Protein AF-A0A432PUE0-F1 (afdb_monomer_lite)

Radius of gyration: 46.9 Å; chains: 1; bounding box: 84×24×128 Å

pLDDT: mean 91.2, std 6.8, range [48.31, 98.06]

Structure (mmCIF, N/CA/C/O backbone):
data_AF-A0A432PUE0-F1
#
_entry.id   AF-A0A432PUE0-F1
#
loop_
_atom_site.group_PDB
_atom_site.id
_atom_site.type_symbol
_atom_site.label_atom_id
_atom_site.label_alt_id
_atom_site.label_comp_id
_atom_site.label_asym_id
_atom_site.label_entity_id
_atom_site.label_seq_id
_atom_site.pdbx_PDB_ins_code
_atom_site.Cartn_x
_atom_site.Cartn_y
_atom_site.Cartn_z
_atom_site.occupancy
_atom_site.B_iso_or_equiv
_atom_site.auth_seq_id
_atom_site.auth_comp_id
_atom_site.auth_asym_id
_atom_site.auth_atom_id
_atom_site.pdbx_PDB_model_num
ATOM 1 N N . MET A 1 1 ? -22.935 -7.302 54.665 1.00 48.31 1 MET A N 1
ATOM 2 C CA . MET A 1 1 ? -24.273 -6.669 54.680 1.00 48.31 1 MET A CA 1
ATOM 3 C C . MET A 1 1 ? -24.366 -5.793 53.437 1.00 48.31 1 MET A C 1
ATOM 5 O O . MET A 1 1 ? -23.530 -4.903 53.310 1.00 48.31 1 MET A O 1
ATOM 9 N N . SER A 1 2 ? -25.236 -6.124 52.473 1.00 74.94 2 SER A N 1
ATOM 10 C CA . SER A 1 2 ? -25.309 -5.400 51.191 1.00 74.94 2 SER A CA 1
ATOM 11 C C . SER A 1 2 ? -25.732 -3.943 51.415 1.00 74.94 2 SER A C 1
ATOM 13 O O . SER A 1 2 ? -26.428 -3.637 52.384 1.00 74.94 2 SER A O 1
ATOM 15 N N . SER A 1 3 ? -25.298 -3.031 50.543 1.00 82.06 3 SER A N 1
ATOM 16 C CA . SER A 1 3 ? -25.683 -1.614 50.620 1.00 82.06 3 SER A CA 1
ATOM 17 C C . SER A 1 3 ? -27.203 -1.425 50.550 1.00 82.06 3 SER A C 1
ATOM 19 O O . SER A 1 3 ? -27.732 -0.538 51.210 1.00 82.06 3 SER A O 1
ATOM 21 N N . VAL A 1 4 ? -27.903 -2.311 49.833 1.00 83.06 4 VAL A N 1
ATOM 22 C CA . VAL A 1 4 ? -29.370 -2.332 49.737 1.00 83.06 4 VAL A CA 1
ATOM 23 C C . VAL A 1 4 ? -30.017 -2.718 51.067 1.00 83.06 4 VAL A C 1
ATOM 25 O O . VAL A 1 4 ? -30.954 -2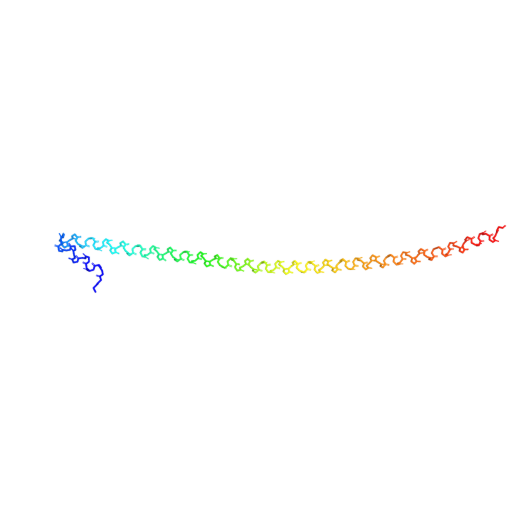.057 51.495 1.00 83.06 4 VAL A O 1
ATOM 28 N N . LEU A 1 5 ? -29.476 -3.716 51.777 1.00 84.00 5 LEU A N 1
ATOM 29 C CA . LEU A 1 5 ? -29.970 -4.110 53.103 1.00 84.00 5 LEU A CA 1
ATOM 30 C C . LEU A 1 5 ? -29.866 -2.966 54.116 1.00 84.00 5 LEU A C 1
ATOM 32 O O . LEU A 1 5 ? -30.792 -2.765 54.892 1.00 84.00 5 LEU A O 1
ATOM 36 N N . LYS A 1 6 ? -28.770 -2.193 54.082 1.00 87.50 6 LYS A N 1
ATOM 37 C CA . LYS A 1 6 ? -28.610 -1.001 54.933 1.00 87.50 6 LYS A CA 1
ATOM 38 C C . LYS A 1 6 ? -29.625 0.092 54.587 1.00 87.50 6 LYS A C 1
ATOM 40 O O . LYS A 1 6 ? -30.138 0.754 55.487 1.00 87.50 6 LYS A O 1
ATOM 45 N N . LEU A 1 7 ? -29.907 0.272 53.294 1.00 86.62 7 LEU A N 1
ATOM 46 C CA . LEU A 1 7 ? -30.896 1.231 52.805 1.00 86.62 7 LEU A CA 1
ATOM 47 C C . LEU A 1 7 ? -32.309 0.839 53.256 1.00 86.62 7 LEU A C 1
ATOM 49 O O . LEU A 1 7 ? -33.032 1.674 53.788 1.00 86.62 7 LEU A O 1
ATOM 53 N N . TYR A 1 8 ? -32.653 -0.444 53.121 1.00 87.50 8 TYR A N 1
ATOM 54 C CA . TYR A 1 8 ? -33.918 -1.014 53.574 1.00 87.50 8 TYR A CA 1
ATOM 55 C C . TYR A 1 8 ? -34.131 -0.792 55.070 1.00 87.50 8 TYR A C 1
ATOM 57 O O . TYR A 1 8 ? -35.142 -0.216 55.458 1.00 87.50 8 TYR A O 1
ATOM 65 N N . THR A 1 9 ? -33.151 -1.151 55.907 1.00 87.38 9 THR A N 1
ATOM 66 C CA . THR A 1 9 ? -33.259 -0.971 57.363 1.00 87.38 9 THR A CA 1
ATOM 67 C C . THR A 1 9 ? -33.424 0.496 57.769 1.00 87.38 9 THR A C 1
ATOM 69 O O . THR A 1 9 ? -34.217 0.797 58.653 1.00 87.38 9 THR A O 1
ATOM 72 N N . ALA A 1 10 ? -32.730 1.423 57.098 1.00 87.94 10 ALA A N 1
ATOM 73 C CA . ALA A 1 10 ? -32.840 2.854 57.389 1.00 87.94 10 ALA A CA 1
ATOM 74 C C . ALA A 1 10 ? -34.183 3.460 56.935 1.00 87.94 10 ALA A C 1
ATOM 76 O O . ALA A 1 10 ? -34.689 4.394 57.560 1.00 87.94 10 ALA A O 1
ATOM 77 N N . LEU A 1 11 ? -34.758 2.946 55.842 1.00 87.88 11 LEU A N 1
ATOM 78 C CA . LEU A 1 11 ? -36.073 3.357 55.351 1.00 87.88 11 LEU A CA 1
ATOM 79 C C . LEU A 1 11 ? -37.203 2.749 56.195 1.00 87.88 11 LEU A C 1
ATOM 81 O O . LEU A 1 11 ? -38.183 3.440 56.463 1.00 87.88 11 LEU A O 1
ATOM 85 N N . GLU A 1 12 ? -37.061 1.502 56.655 1.00 89.50 12 GLU A N 1
ATOM 86 C CA . GLU A 1 12 ? -38.056 0.813 57.489 1.00 89.50 12 GLU A CA 1
ATOM 87 C C . GLU A 1 12 ? -38.233 1.522 58.841 1.00 89.50 12 GLU A C 1
ATOM 89 O O . GLU A 1 12 ? -39.371 1.756 59.249 1.00 89.50 12 GLU A O 1
ATOM 94 N N . GLU A 1 13 ? -37.136 1.956 59.480 1.00 89.00 13 GLU A N 1
ATOM 95 C CA . GLU A 1 13 ? -37.171 2.720 60.742 1.00 89.00 13 GLU A CA 1
ATOM 96 C C . GLU A 1 13 ? -37.902 4.069 60.631 1.00 89.00 13 GLU A C 1
ATOM 98 O O . GLU A 1 13 ? -38.502 4.518 61.606 1.00 89.00 13 GLU A O 1
ATOM 103 N N . LYS A 1 14 ? -37.849 4.740 59.470 1.00 87.50 14 LYS A N 1
ATOM 104 C CA . LYS A 1 14 ? -38.385 6.106 59.303 1.00 87.50 14 LYS A CA 1
ATOM 105 C C . LYS A 1 14 ? -39.728 6.192 58.583 1.00 87.50 14 LYS A C 1
ATOM 107 O O . LYS A 1 14 ? -40.472 7.137 58.828 1.00 87.50 14 LYS A O 1
ATOM 112 N N . LEU A 1 15 ? -40.011 5.272 57.665 1.00 84.81 15 LEU A N 1
ATOM 113 C CA . LEU A 1 15 ? -41.131 5.361 56.717 1.00 84.81 15 LEU A CA 1
ATOM 114 C C . LEU A 1 15 ? -42.055 4.134 56.756 1.00 84.81 15 LEU A C 1
ATOM 116 O O . LEU A 1 15 ? -43.051 4.095 56.031 1.00 84.81 15 LEU A O 1
ATOM 120 N N . GLY A 1 16 ? -41.737 3.140 57.589 1.00 89.06 16 GLY A N 1
ATOM 121 C CA . GLY A 1 16 ? -42.469 1.883 57.673 1.00 89.06 16 GLY A CA 1
ATOM 122 C C . GLY A 1 16 ? -42.084 0.873 56.586 1.00 89.06 16 GLY A C 1
ATOM 123 O O . GLY A 1 16 ? -41.463 1.189 55.570 1.00 89.06 16 GLY A O 1
ATOM 124 N N . LYS A 1 17 ? -42.467 -0.383 56.830 1.00 87.06 17 LYS A N 1
ATOM 125 C CA . LYS A 1 17 ? -41.997 -1.574 56.105 1.00 87.06 17 LYS A CA 1
ATOM 126 C C . LYS A 1 17 ? -42.385 -1.617 54.623 1.00 87.06 17 LYS A C 1
ATOM 128 O O . LYS A 1 17 ? -41.574 -2.003 53.789 1.00 87.06 17 LYS A O 1
ATOM 133 N N . GLU A 1 18 ? -43.604 -1.191 54.301 1.00 84.25 18 GLU A N 1
ATOM 134 C CA . GLU A 1 18 ? -44.125 -1.131 52.926 1.00 84.25 18 GLU A CA 1
ATOM 135 C C . GLU A 1 18 ? -43.352 -0.119 52.071 1.00 84.25 18 GLU A C 1
ATOM 137 O O . GLU A 1 18 ? -42.765 -0.467 51.048 1.00 84.25 18 GLU A O 1
ATOM 142 N N . THR A 1 19 ? -43.249 1.125 52.543 1.00 82.44 19 THR A N 1
ATOM 143 C CA . THR A 1 19 ? -42.565 2.208 51.824 1.00 82.44 19 THR A CA 1
ATOM 144 C C . THR A 1 19 ? -41.078 1.908 51.618 1.00 82.44 19 THR A C 1
ATOM 146 O O . THR A 1 19 ? -40.526 2.177 50.552 1.00 82.44 19 THR A O 1
ATOM 149 N N . ALA A 1 20 ? -40.428 1.318 52.627 1.00 88.50 20 ALA A N 1
ATOM 150 C CA . ALA A 1 20 ? -39.029 0.915 52.554 1.00 88.50 20 ALA A CA 1
ATOM 151 C C . ALA A 1 20 ? -38.783 -0.139 51.474 1.00 88.50 20 ALA A C 1
ATOM 153 O O . ALA A 1 20 ? -37.845 0.002 50.689 1.00 88.50 20 ALA A O 1
ATOM 154 N N . LYS A 1 21 ? -39.657 -1.150 51.408 1.00 88.81 21 LYS A N 1
ATOM 155 C CA . LYS A 1 21 ? -39.583 -2.236 50.433 1.00 88.81 21 LYS A CA 1
ATOM 156 C C . LYS A 1 21 ? -39.694 -1.714 49.001 1.00 88.81 21 LYS A C 1
ATOM 158 O O . LYS A 1 21 ? -38.796 -1.974 48.202 1.00 88.81 21 LYS A O 1
ATOM 163 N N . VAL A 1 22 ? -40.717 -0.906 48.718 1.00 90.25 22 VAL A N 1
ATOM 164 C CA . VAL A 1 22 ? -40.961 -0.337 47.380 1.00 90.25 22 VAL A CA 1
ATOM 165 C C . VAL A 1 22 ? -39.767 0.486 46.890 1.00 90.25 22 VAL A C 1
ATOM 167 O O . VAL A 1 22 ? -39.327 0.330 45.753 1.00 90.25 22 VAL A O 1
ATOM 170 N N . ILE A 1 23 ? -39.192 1.336 47.748 1.00 86.88 23 ILE A N 1
ATOM 171 C CA . ILE A 1 23 ? -38.041 2.173 47.374 1.00 86.88 23 ILE A CA 1
ATOM 172 C C . ILE A 1 23 ? -36.799 1.314 47.108 1.00 86.88 23 ILE A C 1
ATOM 174 O O . ILE A 1 23 ? -36.060 1.576 46.159 1.00 86.88 23 ILE A O 1
ATOM 178 N N . THR A 1 24 ? -36.549 0.288 47.923 1.00 87.88 24 THR A N 1
ATOM 179 C CA . THR A 1 24 ? -35.383 -0.584 47.728 1.00 87.88 24 THR A CA 1
ATOM 180 C C . THR A 1 24 ? -35.497 -1.459 46.493 1.00 87.88 24 THR A C 1
ATOM 182 O O . THR A 1 24 ? -34.501 -1.610 45.792 1.00 87.88 24 THR A O 1
ATOM 185 N N . GLU A 1 25 ? -36.692 -1.973 46.197 1.00 87.62 25 GLU A N 1
ATOM 186 C CA . GLU A 1 25 ? -36.962 -2.746 44.982 1.00 87.62 25 GLU A CA 1
ATOM 187 C C . GLU A 1 25 ? -36.783 -1.864 43.740 1.00 87.62 25 GLU A C 1
ATOM 189 O O . GLU A 1 25 ? -36.046 -2.243 42.833 1.00 87.62 25 GLU A O 1
ATOM 194 N N . ALA A 1 26 ? -37.326 -0.641 43.747 1.00 88.31 26 ALA A N 1
ATOM 195 C CA . ALA A 1 26 ? -37.143 0.313 42.653 1.00 88.31 26 ALA A CA 1
ATOM 196 C C . ALA A 1 26 ? -35.663 0.681 42.433 1.00 88.31 26 ALA A C 1
ATOM 198 O O . ALA A 1 26 ? -35.198 0.776 41.299 1.00 88.31 26 ALA A O 1
ATOM 199 N N . ILE A 1 27 ? -34.887 0.869 43.506 1.00 88.69 27 ILE A N 1
ATOM 200 C CA . ILE A 1 27 ? -33.450 1.163 43.401 1.00 88.69 27 ILE A CA 1
ATOM 201 C C . ILE A 1 27 ? -32.663 -0.052 42.896 1.00 88.69 27 ILE A C 1
ATOM 203 O O . ILE A 1 27 ? -31.745 0.118 42.089 1.00 88.69 27 ILE A O 1
ATOM 207 N N . GLU A 1 28 ? -32.983 -1.267 43.347 1.00 88.62 28 GLU A N 1
ATOM 208 C CA . GLU A 1 28 ? -32.354 -2.488 42.831 1.00 88.62 28 GLU A CA 1
ATOM 209 C C . GLU A 1 28 ? -32.654 -2.697 41.348 1.00 88.62 28 GLU A C 1
ATOM 211 O O . GLU A 1 28 ? -31.736 -3.013 40.586 1.00 88.62 28 GLU A O 1
ATOM 216 N N . GLU A 1 29 ? -33.898 -2.471 40.931 1.00 88.44 29 GLU A N 1
ATOM 217 C CA . GLU A 1 29 ? -34.327 -2.577 39.539 1.00 88.44 29 GLU A CA 1
ATOM 218 C C . GLU A 1 29 ? -33.598 -1.557 38.658 1.00 88.44 29 GLU A C 1
ATOM 220 O O . GLU A 1 29 ? -32.890 -1.957 37.733 1.00 88.44 29 GLU A O 1
ATOM 225 N N . LEU A 1 30 ? -33.603 -0.273 39.036 1.00 88.12 30 LEU A N 1
ATOM 226 C CA . LEU A 1 30 ? -32.854 0.781 38.338 1.00 88.12 30 LEU A CA 1
ATOM 227 C C . LEU A 1 30 ? -31.344 0.503 38.287 1.00 88.12 30 LEU A C 1
ATOM 229 O O . LEU A 1 30 ? -30.676 0.785 37.291 1.00 88.12 30 LEU A O 1
ATOM 233 N N . THR A 1 31 ? -30.770 -0.061 39.355 1.00 89.62 31 THR A N 1
ATOM 234 C CA . THR A 1 31 ? -29.345 -0.428 39.383 1.00 89.62 31 THR A CA 1
ATOM 235 C C . THR A 1 31 ? -29.055 -1.584 38.427 1.00 89.62 31 THR A C 1
ATOM 237 O O . THR A 1 31 ? -28.005 -1.612 37.778 1.00 89.62 31 THR A O 1
ATOM 240 N N . LYS A 1 32 ? -29.968 -2.553 38.331 1.00 89.50 32 LYS A N 1
ATOM 241 C CA . LYS A 1 32 ? -29.852 -3.700 37.430 1.00 89.50 32 LYS A CA 1
ATOM 242 C C . LYS A 1 32 ? -30.014 -3.279 35.970 1.00 89.50 32 LYS A C 1
ATOM 244 O O . LYS A 1 32 ? -29.206 -3.717 35.150 1.00 89.50 32 LYS A O 1
ATOM 249 N N . GLU A 1 33 ? -30.979 -2.412 35.673 1.00 89.44 33 GLU A N 1
ATOM 250 C CA . GLU A 1 33 ? -31.194 -1.823 34.348 1.00 89.44 33 GLU A CA 1
ATOM 251 C C . GLU A 1 33 ? -29.967 -1.037 33.891 1.00 89.44 33 GLU A C 1
ATOM 253 O O . GLU A 1 3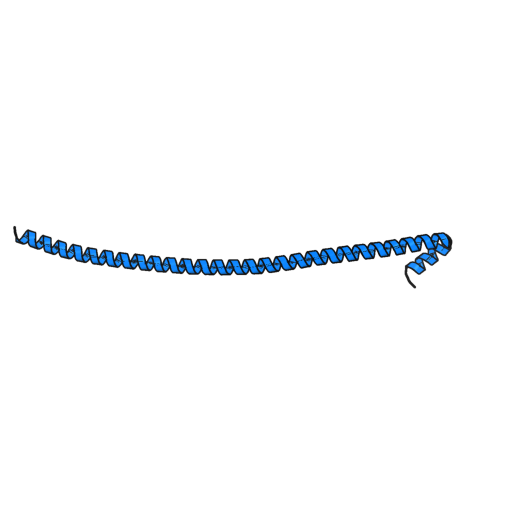3 ? -29.335 -1.429 32.911 1.00 89.44 33 GLU A O 1
ATOM 258 N N . LYS A 1 34 ? -29.509 -0.042 34.664 1.00 89.44 34 LYS A N 1
ATOM 259 C CA . LYS A 1 34 ? -28.316 0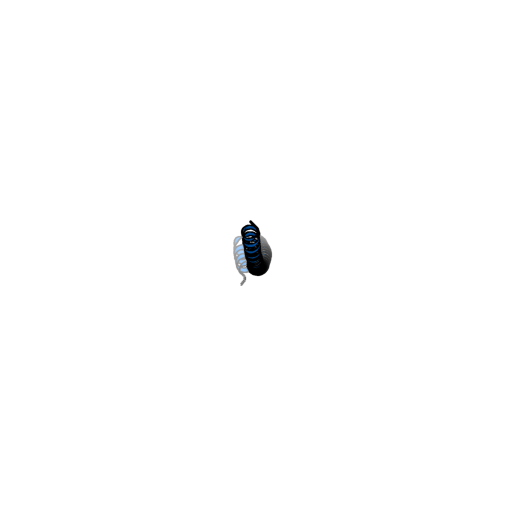.744 34.300 1.00 89.44 34 LYS A CA 1
ATOM 260 C C . LYS A 1 34 ? -27.065 -0.109 34.126 1.00 89.44 34 LYS A C 1
ATOM 262 O O . LYS A 1 34 ? -26.252 0.135 33.240 1.00 89.44 34 LYS A O 1
ATOM 267 N N . LYS A 1 35 ? -26.878 -1.134 34.963 1.00 88.75 35 LYS A N 1
ATOM 268 C CA . LYS A 1 35 ? -25.749 -2.067 34.821 1.00 88.75 35 LYS A CA 1
ATOM 269 C C . LYS A 1 35 ? -25.852 -2.899 33.541 1.00 88.75 35 LYS A C 1
ATOM 271 O O . LYS A 1 35 ? -24.819 -3.259 32.977 1.00 88.75 35 LYS A O 1
ATOM 276 N N . SER A 1 36 ? -27.065 -3.250 33.123 1.00 87.25 36 SER A N 1
ATOM 277 C CA . SER A 1 36 ? -27.326 -3.950 31.865 1.00 87.25 36 SER A CA 1
ATOM 278 C C . SER A 1 36 ? -27.051 -3.043 30.667 1.00 87.25 36 SER A C 1
ATOM 280 O O . SER A 1 36 ? -26.295 -3.432 29.780 1.00 87.25 36 SER A O 1
ATOM 282 N N . GLU A 1 37 ? -27.587 -1.824 30.674 1.00 90.06 37 GLU A N 1
ATOM 283 C CA . GLU A 1 37 ? -27.384 -0.816 29.626 1.00 90.06 37 GLU A CA 1
ATOM 284 C C . GLU A 1 37 ? -25.899 -0.506 29.435 1.00 90.06 37 GLU A C 1
ATOM 286 O O . GLU A 1 37 ? -25.366 -0.750 28.357 1.00 90.06 37 GLU A O 1
ATOM 291 N N . LEU A 1 38 ? -25.189 -0.139 30.509 1.00 91.12 38 LEU A N 1
ATOM 292 C CA . LEU A 1 38 ? -23.752 0.154 30.459 1.00 91.12 38 LEU A CA 1
ATOM 293 C C . LEU A 1 38 ? -22.931 -1.019 29.918 1.00 91.12 38 LEU A C 1
ATOM 295 O O . LEU A 1 38 ? -21.991 -0.827 29.154 1.00 91.12 38 LEU A O 1
ATOM 299 N N . LYS A 1 39 ? -23.268 -2.259 30.299 1.00 89.19 39 LYS A N 1
ATOM 300 C CA . LYS A 1 39 ? -22.598 -3.452 29.755 1.00 89.19 39 LYS A CA 1
ATOM 301 C C . LYS A 1 39 ? -22.849 -3.632 28.262 1.00 89.19 39 LYS A C 1
ATOM 303 O O . LYS A 1 39 ? -22.001 -4.217 27.593 1.00 89.19 39 LYS A O 1
ATOM 308 N N . THR A 1 40 ? -24.013 -3.224 27.777 1.00 89.25 40 THR A N 1
ATOM 309 C CA . THR A 1 40 ? -24.396 -3.356 26.371 1.00 89.25 40 THR A CA 1
ATOM 310 C C . THR A 1 40 ? -23.693 -2.279 25.550 1.00 89.25 40 THR A C 1
ATOM 312 O O . THR A 1 40 ? -22.991 -2.625 24.606 1.00 89.25 40 THR A O 1
ATOM 315 N N . GLU A 1 41 ? -23.732 -1.023 26.002 1.00 89.62 41 GLU A N 1
ATOM 316 C CA . GLU A 1 41 ? -22.998 0.099 25.401 1.00 89.62 41 GLU A CA 1
ATOM 317 C C . GLU A 1 41 ? -21.490 -0.173 25.332 1.00 89.62 41 GLU A C 1
ATOM 319 O O . GLU A 1 41 ? -20.896 -0.075 24.262 1.00 89.62 41 GLU A O 1
ATOM 324 N N . LEU A 1 42 ? -20.875 -0.623 26.434 1.00 88.88 42 LEU A N 1
ATOM 325 C CA . LEU A 1 42 ? -19.449 -0.978 26.462 1.00 88.88 42 LEU A CA 1
ATOM 326 C C . LEU A 1 42 ? -19.104 -2.089 25.466 1.00 88.88 42 LEU A C 1
ATOM 328 O O . LEU A 1 42 ? -18.055 -2.046 24.831 1.00 88.88 42 LEU A O 1
ATOM 332 N N . LYS A 1 43 ? -19.960 -3.108 25.330 1.00 87.56 43 LYS A N 1
ATOM 333 C CA . LYS A 1 43 ? -19.737 -4.182 24.354 1.00 87.56 43 LYS A CA 1
ATOM 334 C C . LYS A 1 43 ? -19.831 -3.668 22.923 1.00 87.56 43 LYS A C 1
ATOM 336 O O . LYS A 1 43 ? -19.023 -4.077 22.095 1.00 87.56 43 LYS A O 1
ATOM 341 N N . GLU A 1 44 ? -20.800 -2.806 22.636 1.00 88.06 44 GLU A N 1
ATOM 342 C CA . GLU A 1 44 ? -20.957 -2.202 21.315 1.00 88.06 44 GLU A CA 1
ATOM 343 C C . GLU A 1 44 ? -19.788 -1.283 20.964 1.00 88.06 44 GLU A C 1
ATOM 345 O O . GLU A 1 44 ? -19.271 -1.350 19.850 1.00 88.06 44 GLU A O 1
ATOM 350 N N . GLU A 1 45 ? -19.338 -0.453 21.903 1.00 88.19 45 GLU A N 1
ATOM 351 C CA . GLU A 1 45 ? -18.201 0.445 21.704 1.00 88.19 45 GLU A CA 1
ATOM 352 C C . GLU A 1 45 ? -16.902 -0.339 21.490 1.00 88.19 45 GLU A C 1
ATOM 354 O O . GLU A 1 45 ? -16.184 -0.083 20.524 1.00 88.19 45 GLU A O 1
ATOM 359 N N . LEU A 1 46 ? -16.655 -1.379 22.296 1.00 85.69 46 LEU A N 1
ATOM 360 C CA . LEU A 1 46 ? -15.516 -2.280 22.100 1.00 85.69 46 LEU A CA 1
ATOM 361 C C . LEU A 1 46 ? -15.577 -3.006 20.750 1.00 85.69 46 LEU A C 1
ATOM 363 O O . LEU A 1 46 ? -14.550 -3.158 20.091 1.00 85.69 46 LEU A O 1
ATOM 367 N N . ALA A 1 47 ? -16.763 -3.441 20.313 1.00 84.44 47 ALA A N 1
ATOM 368 C CA . ALA A 1 47 ? -16.932 -4.071 19.006 1.00 84.44 47 ALA A CA 1
ATOM 369 C C . ALA A 1 47 ? -16.627 -3.095 17.858 1.00 84.44 47 ALA A C 1
ATOM 371 O O . ALA A 1 47 ? -15.934 -3.465 16.911 1.00 84.44 47 ALA A O 1
ATOM 372 N N . LYS A 1 48 ? -17.084 -1.839 17.962 1.00 87.12 48 LYS A N 1
ATOM 373 C CA . LYS A 1 48 ? -16.776 -0.777 16.990 1.00 87.12 48 LYS A CA 1
ATOM 374 C C . LYS A 1 48 ? -15.283 -0.453 16.957 1.00 87.12 48 LYS A C 1
ATOM 376 O O . LYS A 1 48 ? -14.708 -0.333 15.875 1.00 87.12 48 LYS A O 1
ATOM 381 N N . GLU A 1 49 ? -14.638 -0.340 18.118 1.00 88.12 49 GLU A N 1
ATOM 382 C CA . GLU A 1 49 ? -13.203 -0.059 18.196 1.00 88.12 49 GLU A CA 1
ATOM 383 C C . GLU A 1 49 ? -12.378 -1.199 17.580 1.00 88.12 49 GLU A C 1
ATOM 385 O O . GLU A 1 49 ? -11.438 -0.944 16.826 1.00 88.12 49 GLU A O 1
ATOM 390 N N . LEU A 1 50 ? -12.745 -2.458 17.848 1.00 82.88 50 LEU A N 1
ATOM 391 C CA . LEU A 1 50 ? -12.101 -3.626 17.240 1.00 82.88 50 LEU A CA 1
ATOM 392 C C . LEU A 1 50 ? -12.256 -3.642 15.716 1.00 82.88 50 LEU A C 1
ATOM 394 O O . LEU A 1 50 ? -11.252 -3.837 15.032 1.00 82.88 50 LEU A O 1
ATOM 398 N N . ALA A 1 51 ? -13.462 -3.382 15.198 1.00 81.75 51 ALA A N 1
ATOM 399 C CA . ALA A 1 51 ? -13.700 -3.265 13.758 1.00 81.75 51 ALA A CA 1
ATOM 400 C C . ALA A 1 51 ? -12.803 -2.178 13.141 1.00 81.75 51 ALA A C 1
ATOM 402 O O . ALA A 1 51 ? -12.048 -2.441 12.214 1.00 81.75 51 ALA A O 1
ATOM 403 N N . THR A 1 52 ? -12.747 -1.000 13.769 1.00 89.12 52 THR A N 1
ATOM 404 C CA . THR A 1 52 ? -11.905 0.115 13.302 1.00 89.12 52 THR A CA 1
ATOM 405 C C . THR A 1 52 ? -10.415 -0.248 13.298 1.00 89.12 52 THR A C 1
ATOM 407 O O . THR A 1 52 ? -9.674 0.134 12.393 1.00 89.12 52 THR A O 1
ATOM 410 N N . LYS A 1 53 ? -9.931 -0.998 14.300 1.00 89.12 53 LYS A N 1
ATOM 411 C CA . LYS A 1 53 ? -8.536 -1.471 14.324 1.00 89.12 53 LYS A CA 1
ATOM 412 C C . LYS A 1 53 ? -8.248 -2.471 13.203 1.00 89.12 53 LYS A C 1
ATOM 414 O O . LYS A 1 53 ? -7.137 -2.444 12.672 1.00 89.12 53 LYS A O 1
ATOM 419 N N . GLN A 1 54 ? -9.203 -3.342 12.870 1.00 89.00 54 GLN A N 1
ATOM 420 C CA . GLN A 1 54 ? -9.076 -4.264 11.738 1.00 89.00 54 GLN A CA 1
ATOM 421 C C . GLN A 1 54 ? -9.021 -3.497 10.416 1.00 89.00 54 GLN A C 1
ATOM 423 O O . GLN A 1 54 ? -8.081 -3.715 9.655 1.00 89.00 54 GLN A O 1
ATOM 428 N N . ASP A 1 55 ? -9.909 -2.523 10.215 1.00 90.25 55 ASP A N 1
ATOM 429 C CA . ASP A 1 55 ? -9.913 -1.668 9.022 1.00 90.25 55 ASP A CA 1
ATOM 430 C C . ASP A 1 55 ? -8.576 -0.919 8.868 1.00 90.25 55 ASP A C 1
ATOM 432 O O . ASP A 1 55 ? -7.985 -0.867 7.792 1.00 90.25 55 ASP A O 1
ATOM 436 N N . ILE A 1 56 ? -8.025 -0.387 9.968 1.00 90.06 56 ILE A N 1
ATOM 437 C CA . ILE A 1 56 ? -6.701 0.261 9.966 1.00 90.06 56 ILE A CA 1
ATOM 438 C C . ILE A 1 56 ? -5.592 -0.720 9.562 1.00 90.06 56 ILE A C 1
ATOM 440 O O . ILE A 1 56 ? -4.626 -0.320 8.908 1.00 90.06 56 ILE A O 1
ATOM 444 N N . TYR A 1 57 ? -5.673 -1.980 9.988 1.00 90.56 57 TYR A N 1
ATOM 445 C CA . TYR A 1 57 ? -4.689 -2.996 9.622 1.00 90.56 57 TYR A CA 1
ATOM 446 C C . TYR A 1 57 ? -4.782 -3.359 8.136 1.00 90.56 57 TYR A C 1
ATOM 448 O O . TYR A 1 57 ? -3.752 -3.419 7.466 1.00 90.56 57 TYR A O 1
ATOM 456 N N . GLU A 1 58 ? -5.994 -3.521 7.610 1.00 92.88 58 GLU A N 1
ATOM 457 C CA . GLU A 1 58 ? -6.238 -3.772 6.187 1.00 92.88 5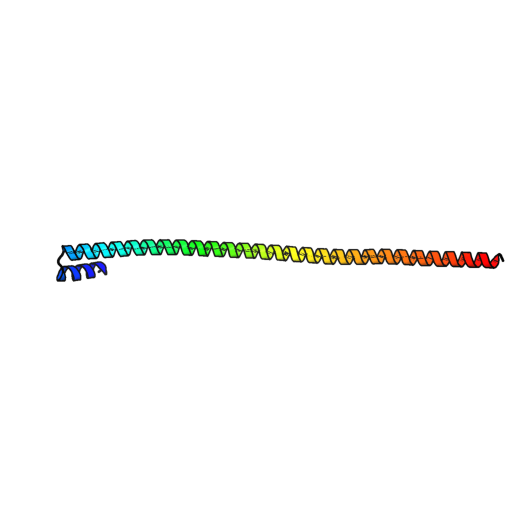8 GLU A CA 1
ATOM 458 C C . GLU A 1 58 ? -5.724 -2.617 5.318 1.00 92.88 58 GLU A C 1
ATOM 460 O O . GLU A 1 58 ? -4.912 -2.839 4.421 1.00 92.88 58 GLU A O 1
ATOM 465 N N . LEU A 1 59 ? -6.038 -1.368 5.678 1.00 94.06 59 LEU A N 1
ATOM 466 C CA . LEU A 1 59 ? -5.512 -0.182 4.992 1.00 94.06 59 LEU A CA 1
ATOM 467 C C . LEU A 1 59 ? -3.978 -0.118 5.009 1.00 94.06 59 LEU A C 1
ATOM 469 O O . LEU A 1 59 ? -3.360 0.324 4.041 1.00 94.06 59 LEU A O 1
ATOM 473 N N . LYS A 1 60 ? -3.325 -0.555 6.094 1.00 92.44 60 LYS A N 1
ATOM 474 C CA . LYS A 1 60 ? -1.854 -0.627 6.141 1.00 92.44 60 LYS A CA 1
ATOM 475 C C . LYS A 1 60 ? -1.303 -1.654 5.155 1.00 92.44 60 LYS A C 1
ATOM 477 O O . LYS A 1 60 ? -0.315 -1.348 4.489 1.00 92.44 60 LYS A O 1
ATOM 482 N N . LEU A 1 61 ? -1.934 -2.824 5.044 1.00 94.12 61 LEU A N 1
ATOM 483 C CA . LEU A 1 61 ? -1.547 -3.844 4.067 1.00 94.12 61 LEU A CA 1
ATOM 484 C C . LEU A 1 61 ? -1.742 -3.348 2.632 1.00 94.12 61 LEU A C 1
ATOM 486 O O . LEU A 1 61 ? -0.846 -3.510 1.806 1.00 94.12 61 LEU A O 1
ATOM 490 N N . GLU A 1 62 ? -2.862 -2.682 2.345 1.00 94.94 62 GLU A N 1
ATOM 491 C CA . GLU A 1 62 ? -3.099 -2.066 1.036 1.00 94.94 62 GLU A CA 1
ATOM 492 C C . GLU A 1 62 ? -2.033 -1.013 0.705 1.00 94.94 62 GLU A C 1
ATOM 494 O O . GLU A 1 62 ? -1.472 -1.017 -0.391 1.00 94.94 62 GLU A O 1
ATOM 499 N N . ILE A 1 63 ? -1.675 -0.150 1.664 1.00 95.12 63 ILE A N 1
ATOM 500 C CA . ILE A 1 63 ? -0.609 0.850 1.494 1.00 95.12 63 ILE A CA 1
ATOM 501 C C . ILE A 1 63 ? 0.742 0.184 1.199 1.00 95.12 63 ILE A C 1
ATOM 503 O O . ILE A 1 63 ? 1.501 0.682 0.363 1.00 95.12 63 ILE A O 1
ATOM 507 N N . GLU A 1 64 ? 1.080 -0.911 1.879 1.00 94.56 64 GLU A N 1
ATOM 508 C CA . GLU A 1 64 ? 2.303 -1.673 1.599 1.00 94.56 64 GLU A CA 1
ATOM 509 C C . GLU A 1 64 ? 2.278 -2.299 0.199 1.00 94.56 64 GLU A C 1
ATOM 511 O O . GLU A 1 64 ? 3.276 -2.214 -0.525 1.00 94.56 64 GLU A O 1
ATOM 516 N N . GLY A 1 65 ? 1.129 -2.834 -0.222 1.00 96.50 65 GLY A N 1
ATOM 517 C CA . GLY A 1 65 ? 0.907 -3.334 -1.579 1.00 96.50 65 GLY A CA 1
ATOM 518 C C . GLY A 1 65 ? 1.139 -2.254 -2.637 1.00 96.50 65 GLY A C 1
ATOM 519 O O . GLY A 1 65 ? 1.983 -2.418 -3.520 1.00 96.50 65 GLY A O 1
ATOM 520 N N . VAL A 1 66 ? 0.487 -1.098 -2.484 1.00 97.44 66 VAL A N 1
ATOM 521 C CA . VAL A 1 66 ? 0.636 0.052 -3.391 1.00 97.44 66 VAL A CA 1
ATOM 522 C C . VAL A 1 66 ? 2.085 0.544 -3.441 1.00 97.44 66 VAL A C 1
ATOM 524 O O . VAL A 1 66 ? 2.603 0.838 -4.517 1.00 97.44 66 VAL A O 1
ATOM 527 N N . LYS A 1 67 ? 2.792 0.600 -2.304 1.00 95.69 67 LYS A N 1
ATOM 528 C CA . LYS A 1 67 ? 4.222 0.961 -2.283 1.00 95.69 67 LYS A CA 1
ATOM 529 C C . LYS A 1 67 ? 5.074 -0.018 -3.091 1.00 95.69 67 LYS A C 1
ATOM 531 O O . LYS A 1 67 ? 5.946 0.426 -3.837 1.00 95.69 67 LYS A O 1
ATOM 536 N N . SER A 1 68 ? 4.812 -1.321 -2.975 1.00 96.62 68 SER A N 1
ATOM 537 C CA . SER A 1 68 ? 5.513 -2.346 -3.757 1.00 96.62 68 SER A CA 1
ATOM 538 C C . SER A 1 68 ? 5.257 -2.193 -5.258 1.00 96.62 68 SER A C 1
ATOM 540 O O . SER A 1 68 ? 6.190 -2.268 -6.059 1.00 96.62 68 SER A O 1
ATOM 542 N N . GLU A 1 69 ? 4.012 -1.928 -5.655 1.00 97.12 69 GLU A N 1
ATOM 543 C CA . GLU A 1 69 ? 3.656 -1.678 -7.054 1.00 97.12 69 GLU A CA 1
ATOM 544 C C . GLU A 1 69 ? 4.339 -0.424 -7.605 1.00 97.12 69 GLU A C 1
ATOM 546 O O . GLU A 1 69 ? 4.910 -0.467 -8.695 1.00 97.12 69 GLU A O 1
ATOM 551 N N . ILE A 1 70 ? 4.373 0.666 -6.833 1.00 97.44 70 ILE A N 1
ATOM 552 C CA . ILE A 1 70 ? 5.087 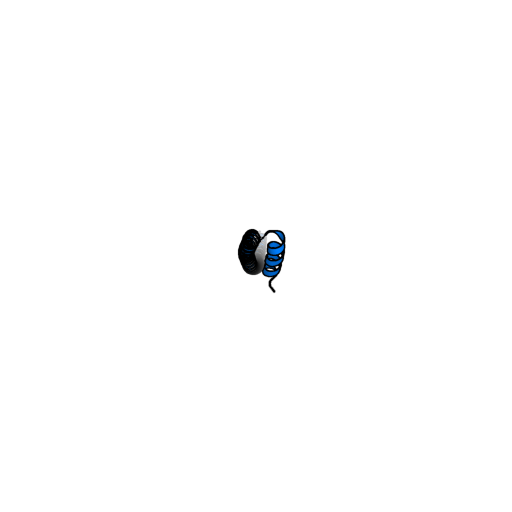1.893 -7.208 1.00 97.44 70 ILE A CA 1
ATOM 553 C C . ILE A 1 70 ? 6.578 1.614 -7.427 1.00 97.44 70 ILE A C 1
ATOM 555 O O . ILE A 1 70 ? 7.157 2.109 -8.394 1.00 97.44 70 ILE A O 1
ATOM 559 N N . GLU A 1 71 ? 7.214 0.826 -6.558 1.00 97.06 71 GLU A N 1
ATOM 560 C CA . GLU A 1 71 ? 8.629 0.474 -6.711 1.00 97.06 71 GLU A CA 1
ATOM 561 C C . GLU A 1 71 ? 8.877 -0.355 -7.978 1.00 97.06 71 GLU A C 1
ATOM 563 O O . GLU A 1 71 ? 9.829 -0.085 -8.715 1.00 97.06 71 GLU A O 1
ATOM 568 N N . LYS A 1 72 ? 8.000 -1.320 -8.279 1.00 97.44 72 LYS A N 1
ATOM 569 C CA . LYS A 1 72 ? 8.069 -2.107 -9.520 1.00 97.44 72 LYS A CA 1
ATOM 570 C C . LYS A 1 72 ? 7.924 -1.220 -10.753 1.00 97.44 72 LYS A C 1
ATOM 572 O O . LYS A 1 72 ? 8.769 -1.282 -11.640 1.00 97.44 72 LYS A O 1
ATOM 577 N N . VAL A 1 73 ? 6.914 -0.349 -10.778 1.00 98.06 73 VAL A N 1
ATOM 578 C CA . VAL A 1 73 ? 6.682 0.585 -11.891 1.00 98.06 73 VAL A CA 1
ATOM 579 C C . VAL A 1 73 ? 7.877 1.520 -12.083 1.00 98.06 73 VAL A C 1
ATOM 581 O O . VAL A 1 73 ? 8.283 1.760 -13.219 1.00 98.06 73 VAL A O 1
ATOM 584 N N . ARG A 1 74 ? 8.483 2.018 -10.996 1.00 97.56 74 ARG A N 1
ATOM 585 C CA . ARG A 1 74 ? 9.704 2.837 -11.068 1.00 97.56 74 ARG A CA 1
ATOM 586 C C . ARG A 1 74 ? 10.863 2.080 -11.712 1.00 97.56 74 ARG A C 1
ATOM 588 O O . ARG A 1 74 ? 11.450 2.597 -12.657 1.00 97.56 74 ARG A O 1
ATOM 595 N N . LYS A 1 75 ? 11.144 0.854 -11.260 1.00 97.31 75 LYS A N 1
ATOM 596 C CA . LYS A 1 75 ? 12.211 0.013 -11.831 1.00 97.31 75 LYS A CA 1
ATOM 597 C C . LYS A 1 75 ? 11.965 -0.309 -13.305 1.00 97.31 75 LYS A C 1
ATOM 599 O O . LYS A 1 75 ? 12.884 -0.230 -14.115 1.00 97.31 75 LYS A O 1
ATOM 604 N N . ASP A 1 76 ? 10.726 -0.627 -13.671 1.00 97.44 76 ASP A N 1
ATOM 605 C CA . ASP A 1 76 ? 10.364 -0.889 -15.065 1.00 97.44 76 ASP A CA 1
ATOM 606 C C . ASP A 1 76 ? 10.531 0.347 -15.954 1.00 97.44 76 ASP A C 1
ATOM 608 O O . ASP A 1 76 ? 10.972 0.227 -17.098 1.00 97.44 76 ASP A O 1
ATOM 612 N N . LEU A 1 77 ? 10.203 1.537 -15.444 1.00 97.75 77 LEU A N 1
ATOM 613 C CA . LEU A 1 77 ? 10.425 2.794 -16.157 1.00 97.75 77 LEU A CA 1
ATOM 614 C C . LEU A 1 77 ? 11.915 3.097 -16.323 1.00 97.75 77 LEU A C 1
ATOM 616 O O . LEU A 1 77 ? 12.329 3.443 -17.426 1.00 97.75 77 LEU A O 1
ATOM 620 N N . GLU A 1 78 ? 12.720 2.937 -15.273 1.00 97.56 78 GLU A N 1
ATOM 621 C CA . GLU A 1 78 ? 14.177 3.110 -15.341 1.00 97.56 78 GLU A CA 1
ATOM 622 C C . GLU A 1 78 ? 14.793 2.183 -16.395 1.00 97.56 78 GLU A C 1
ATOM 624 O O . GLU A 1 78 ? 15.501 2.653 -17.288 1.00 97.56 78 GLU A O 1
ATOM 629 N N . ARG A 1 79 ? 14.420 0.897 -16.380 1.00 97.81 79 ARG A N 1
ATOM 630 C CA . ARG A 1 79 ? 14.857 -0.077 -17.387 1.00 97.81 79 ARG A CA 1
ATOM 631 C C . ARG A 1 79 ? 14.451 0.337 -18.801 1.00 97.81 79 ARG A C 1
ATOM 633 O O . ARG A 1 79 ? 15.293 0.363 -19.693 1.00 97.81 79 ARG A O 1
ATOM 640 N N . LYS A 1 80 ? 13.182 0.702 -19.019 1.00 97.81 80 LYS A N 1
ATOM 641 C CA . LYS A 1 80 ? 12.699 1.144 -20.341 1.00 97.81 80 LYS A CA 1
ATOM 642 C C . LYS A 1 80 ? 13.432 2.391 -20.836 1.00 97.81 80 LYS A C 1
ATOM 644 O O . LYS A 1 80 ? 13.685 2.515 -22.033 1.00 97.81 80 LYS A O 1
ATOM 649 N N . ILE A 1 81 ? 13.783 3.312 -19.939 1.00 97.62 81 ILE A N 1
ATOM 650 C CA . ILE A 1 81 ? 14.571 4.503 -20.277 1.00 97.62 81 ILE A CA 1
ATOM 651 C C . ILE A 1 81 ? 15.982 4.105 -20.719 1.00 97.62 81 ILE A C 1
ATOM 653 O O . ILE A 1 81 ? 16.469 4.629 -21.720 1.00 97.62 81 ILE A O 1
ATOM 657 N N . GLU A 1 82 ? 16.645 3.195 -20.008 1.00 97.44 82 GLU A N 1
ATOM 658 C CA . GLU A 1 82 ? 17.978 2.706 -20.385 1.00 97.44 82 GLU A CA 1
ATOM 659 C C . GLU A 1 82 ? 17.971 1.944 -21.714 1.00 97.44 82 GLU A C 1
ATOM 661 O O . GLU A 1 82 ? 18.833 2.176 -22.567 1.00 97.44 82 GLU A O 1
ATOM 666 N N . GLU A 1 83 ? 16.969 1.091 -21.927 1.00 97.62 83 GLU A N 1
ATOM 667 C CA . GLU A 1 83 ? 16.759 0.377 -23.188 1.00 97.62 83 GLU A CA 1
ATOM 668 C C . GLU A 1 83 ? 16.574 1.365 -24.340 1.00 97.62 83 GLU A C 1
ATOM 670 O O . GLU A 1 83 ? 17.316 1.314 -25.320 1.00 97.62 83 GLU A O 1
ATOM 675 N N . THR A 1 84 ? 15.688 2.350 -24.168 1.00 97.94 84 THR A N 1
ATOM 676 C CA . THR A 1 84 ? 15.440 3.400 -25.167 1.00 97.94 84 THR A CA 1
ATOM 677 C C . THR A 1 84 ? 16.710 4.199 -25.471 1.00 97.94 84 THR A C 1
ATOM 679 O O . THR A 1 84 ? 17.033 4.430 -26.634 1.00 97.94 84 THR A O 1
ATOM 682 N N . LYS A 1 85 ? 17.482 4.602 -24.450 1.00 97.31 85 LYS A N 1
ATOM 683 C CA . LYS A 1 85 ? 18.765 5.305 -24.643 1.00 97.31 85 LYS A CA 1
ATOM 684 C C . LYS A 1 85 ? 19.755 4.465 -25.449 1.00 97.31 85 LYS A C 1
ATOM 686 O O . LYS A 1 85 ? 20.412 4.984 -26.351 1.00 97.31 85 LYS A O 1
ATOM 691 N N . THR A 1 86 ? 19.853 3.178 -25.131 1.00 97.44 86 THR A N 1
ATOM 692 C CA . THR A 1 86 ? 20.746 2.233 -25.813 1.00 97.44 86 THR A CA 1
ATOM 693 C C . THR A 1 86 ? 20.330 2.036 -27.268 1.00 97.44 86 THR A C 1
ATOM 695 O O . THR A 1 86 ? 21.177 2.058 -28.160 1.00 97.44 86 THR A O 1
ATOM 698 N N . GLU A 1 87 ? 19.035 1.863 -27.527 1.00 97.56 87 GLU A N 1
ATOM 699 C CA . GLU A 1 87 ? 18.491 1.735 -28.879 1.00 97.56 87 GLU A CA 1
ATOM 700 C C . GLU A 1 87 ? 18.751 2.989 -29.707 1.00 97.56 87 GLU A C 1
ATOM 702 O O . GLU A 1 87 ? 19.278 2.890 -30.816 1.00 97.56 87 GLU A O 1
ATOM 707 N N . ILE A 1 88 ? 18.471 4.167 -29.147 1.00 97.50 88 ILE A N 1
ATOM 708 C CA . ILE A 1 88 ? 18.768 5.449 -29.787 1.00 97.50 88 ILE A CA 1
ATOM 709 C C . ILE A 1 88 ? 20.257 5.520 -30.147 1.00 97.50 88 ILE A C 1
ATOM 711 O O . ILE A 1 88 ? 20.593 5.799 -31.297 1.00 97.50 88 ILE A O 1
ATOM 715 N N . LEU A 1 89 ? 21.159 5.201 -29.213 1.00 97.38 89 LEU A N 1
ATOM 716 C CA . LEU A 1 89 ? 22.601 5.232 -29.467 1.00 97.38 89 LEU A CA 1
ATOM 717 C C . LEU A 1 89 ? 23.019 4.273 -30.592 1.00 97.38 89 LEU A C 1
ATOM 719 O O . LEU A 1 89 ? 23.814 4.653 -31.452 1.00 97.38 89 LEU A O 1
ATOM 723 N N . LYS A 1 90 ? 22.463 3.055 -30.632 1.00 97.25 90 LYS A N 1
ATOM 724 C CA . LYS A 1 90 ? 22.718 2.088 -31.715 1.00 97.25 90 LYS A CA 1
ATOM 725 C C . LYS A 1 90 ? 22.311 2.649 -33.078 1.00 97.25 90 LYS A C 1
ATOM 727 O O . LYS A 1 90 ? 23.090 2.558 -34.027 1.00 97.25 90 LYS A O 1
ATOM 732 N N . TRP A 1 91 ? 21.130 3.261 -33.171 1.00 97.56 91 TRP A N 1
ATOM 733 C CA . TRP A 1 91 ? 20.664 3.895 -34.407 1.00 97.56 91 TRP A CA 1
ATOM 734 C C . TRP A 1 91 ? 21.547 5.072 -34.822 1.00 97.56 91 TRP A C 1
ATOM 736 O O . TRP A 1 91 ? 21.901 5.173 -35.996 1.00 97.56 91 TRP A O 1
ATOM 746 N N . PHE A 1 92 ? 21.969 5.913 -33.874 1.00 96.81 92 PHE A N 1
ATOM 747 C CA . PHE A 1 92 ? 22.912 6.999 -34.150 1.00 96.81 92 PHE A CA 1
ATOM 748 C C . PHE A 1 92 ? 24.240 6.474 -34.701 1.00 96.81 92 PHE A C 1
ATOM 750 O O . PHE A 1 92 ? 24.714 6.985 -35.713 1.00 96.81 92 PHE A O 1
ATOM 757 N N . ILE A 1 93 ? 24.820 5.433 -34.097 1.00 97.31 93 ILE A N 1
ATOM 758 C CA . ILE A 1 93 ? 26.064 4.819 -34.587 1.00 97.31 93 ILE A CA 1
ATOM 759 C C . ILE A 1 93 ? 25.886 4.314 -36.024 1.00 97.31 93 ILE A C 1
ATOM 761 O O . ILE A 1 93 ? 26.712 4.616 -36.885 1.00 97.31 93 ILE A O 1
ATOM 765 N N . GLY A 1 94 ? 24.792 3.599 -36.307 1.00 96.69 94 GLY A N 1
ATOM 766 C CA . GLY A 1 94 ? 24.485 3.126 -37.660 1.00 96.69 94 GLY A CA 1
ATOM 767 C C . GLY A 1 94 ? 24.349 4.270 -38.670 1.00 96.69 94 GLY A C 1
ATOM 768 O O . GLY A 1 94 ? 24.915 4.206 -39.764 1.00 96.69 94 GLY A O 1
ATOM 769 N N . LEU A 1 95 ? 23.674 5.354 -38.278 1.00 97.25 95 LEU A N 1
ATOM 770 C CA . LEU A 1 95 ? 23.525 6.555 -39.096 1.00 97.25 95 LEU A CA 1
ATOM 771 C C . LEU A 1 95 ? 24.889 7.192 -39.398 1.00 97.25 95 LEU A C 1
ATOM 773 O O . LEU A 1 95 ? 25.198 7.428 -40.565 1.00 97.25 95 LEU A O 1
ATOM 777 N N . PHE A 1 96 ? 25.743 7.393 -38.392 1.00 96.50 96 PHE A N 1
ATOM 778 C CA . PHE A 1 96 ? 27.074 7.976 -38.589 1.00 96.50 96 PHE A CA 1
ATOM 779 C C . PHE A 1 96 ? 27.970 7.117 -39.486 1.00 96.50 96 PHE A C 1
ATOM 781 O O . PHE A 1 96 ? 28.622 7.657 -40.378 1.00 96.50 96 PHE A O 1
ATOM 788 N N . ILE A 1 97 ? 27.972 5.792 -39.312 1.00 97.38 97 ILE A N 1
ATOM 789 C CA . ILE A 1 97 ? 28.737 4.883 -40.180 1.00 97.38 97 ILE A CA 1
ATOM 790 C C . ILE A 1 97 ? 28.266 5.014 -41.634 1.00 97.38 97 ILE A C 1
ATOM 792 O O . ILE A 1 97 ? 29.092 5.149 -42.538 1.00 97.38 97 ILE A O 1
ATOM 796 N N . SER A 1 98 ? 26.949 5.032 -41.867 1.00 96.50 98 SER A N 1
ATOM 797 C CA . SER A 1 98 ? 26.400 5.174 -43.221 1.00 96.50 98 SER A CA 1
ATOM 798 C C . SER A 1 98 ? 26.758 6.518 -43.865 1.00 96.50 98 SER A C 1
ATOM 800 O O . SER A 1 98 ? 27.135 6.547 -45.037 1.00 96.50 98 SER A O 1
ATOM 802 N N . LEU A 1 99 ? 26.740 7.615 -43.096 1.00 96.38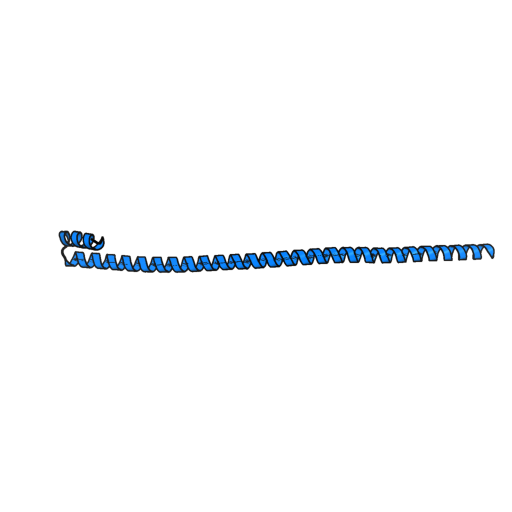 99 LEU A N 1
ATOM 803 C CA . LEU A 1 99 ? 27.159 8.937 -43.565 1.00 96.38 99 LEU A CA 1
ATOM 804 C C . LEU A 1 99 ? 28.643 8.968 -43.947 1.00 96.38 99 LEU A C 1
ATOM 806 O O . LEU A 1 99 ? 28.987 9.523 -44.988 1.00 96.38 99 LEU A O 1
ATOM 810 N N . VAL A 1 100 ? 29.524 8.352 -43.153 1.00 96.88 100 VAL A N 1
ATOM 811 C CA . VAL A 1 100 ? 30.964 8.291 -43.462 1.00 96.88 100 VAL A CA 1
ATOM 812 C C . VAL A 1 100 ? 31.212 7.515 -44.756 1.00 96.88 100 VAL A C 1
ATOM 814 O O . VAL A 1 100 ? 31.927 8.002 -45.632 1.00 96.88 100 VAL A O 1
ATOM 817 N N . ILE A 1 101 ? 30.585 6.345 -44.916 1.00 96.56 101 ILE A N 1
ATOM 818 C CA . ILE A 1 101 ? 30.697 5.537 -46.142 1.00 96.56 101 ILE A CA 1
ATOM 819 C C . ILE A 1 101 ? 30.199 6.333 -47.354 1.00 96.56 101 ILE A C 1
ATOM 821 O O . ILE A 1 101 ? 30.851 6.349 -48.400 1.00 96.56 101 ILE A O 1
ATOM 825 N N . PHE A 1 102 ? 29.076 7.032 -47.201 1.00 96.81 102 PHE A N 1
ATOM 826 C CA . PHE A 1 102 ? 28.508 7.871 -48.247 1.00 96.81 102 PHE A CA 1
ATOM 827 C C . PHE A 1 102 ? 29.450 9.012 -48.657 1.00 96.81 102 PHE A C 1
ATOM 829 O O . PHE A 1 102 ? 29.703 9.188 -49.846 1.00 96.81 102 PHE A O 1
ATOM 836 N N . LEU A 1 103 ? 30.031 9.742 -47.698 1.00 96.75 103 LEU A N 1
ATOM 837 C CA . LEU A 1 103 ? 30.975 10.832 -47.972 1.00 96.75 103 LEU A CA 1
ATOM 838 C C . LEU A 1 103 ? 32.251 10.345 -48.671 1.00 96.75 103 LEU A C 1
ATOM 840 O O . LEU A 1 103 ? 32.744 11.015 -49.582 1.00 96.75 103 LEU A O 1
ATOM 844 N N . ILE A 1 104 ? 32.773 9.178 -48.285 1.00 96.00 104 ILE A N 1
ATOM 845 C CA . ILE A 1 104 ? 33.943 8.572 -48.937 1.00 96.00 104 ILE A CA 1
ATOM 846 C C . ILE A 1 104 ? 33.603 8.203 -50.386 1.00 96.00 104 ILE A C 1
ATOM 848 O O . ILE A 1 104 ? 34.335 8.577 -51.305 1.00 96.00 104 ILE A O 1
ATOM 852 N N . GLY A 1 105 ? 32.473 7.524 -50.608 1.00 95.06 105 GLY A N 1
ATOM 853 C CA . GLY A 1 105 ? 32.022 7.154 -51.952 1.00 95.06 105 GLY A CA 1
ATOM 854 C C . GLY A 1 105 ? 31.766 8.373 -52.843 1.00 95.06 105 GLY A C 1
ATOM 855 O O . GLY A 1 105 ? 32.142 8.388 -54.019 1.00 95.06 105 GLY A O 1
ATOM 856 N N . TRP A 1 106 ? 31.199 9.436 -52.270 1.00 95.31 106 TRP A N 1
ATOM 857 C CA . TRP A 1 106 ? 30.981 10.698 -52.971 1.00 95.31 106 TRP A CA 1
ATOM 858 C C . TRP A 1 106 ? 32.299 11.393 -53.325 1.00 95.31 106 TRP A C 1
ATOM 860 O O . TRP A 1 106 ? 32.472 11.837 -54.459 1.00 95.31 106 TRP A O 1
ATOM 870 N N . SER A 1 107 ? 33.258 11.441 -52.397 1.00 93.75 107 SER A N 1
ATOM 871 C CA . SER A 1 107 ? 34.583 12.032 -52.636 1.00 93.75 107 SER A CA 1
ATOM 872 C C . SER A 1 107 ? 35.312 11.327 -53.780 1.00 93.75 107 SER A C 1
ATOM 874 O O . SER A 1 107 ? 35.835 11.984 -54.677 1.00 93.75 107 SER A O 1
ATOM 876 N N . TRP A 1 108 ? 35.276 9.992 -53.809 1.00 94.81 108 TRP A N 1
ATOM 877 C CA . TRP A 1 108 ? 35.847 9.209 -54.906 1.00 94.81 108 TRP A CA 1
ATOM 878 C C . TRP A 1 108 ? 35.176 9.515 -56.253 1.00 94.81 108 TRP A C 1
ATOM 880 O O . TRP A 1 108 ? 35.850 9.684 -57.270 1.00 94.81 108 TRP A O 1
ATOM 890 N N . THR A 1 109 ? 33.848 9.661 -56.252 1.00 95.12 109 THR A N 1
ATOM 891 C CA . THR A 1 109 ? 33.078 10.018 -57.453 1.00 95.12 109 THR A CA 1
ATOM 892 C C . THR A 1 109 ? 33.454 11.410 -57.973 1.00 95.12 109 THR A C 1
ATOM 894 O O . THR A 1 109 ? 33.622 11.585 -59.179 1.00 95.12 109 THR A O 1
ATOM 897 N N . LEU A 1 110 ? 33.644 12.390 -57.082 1.00 93.44 110 LEU A N 1
ATOM 898 C CA . LEU A 1 110 ? 34.081 13.740 -57.453 1.00 93.44 110 LEU A CA 1
ATOM 899 C C . LEU A 1 110 ? 35.477 13.747 -58.082 1.00 93.44 110 LEU A C 1
ATOM 901 O O . LEU A 1 110 ? 35.656 14.378 -59.120 1.00 93.44 110 LEU A O 1
ATOM 905 N N . VAL A 1 111 ? 36.440 13.026 -57.496 1.00 94.62 111 VAL A N 1
ATOM 906 C CA . VAL A 1 111 ? 37.803 12.907 -58.050 1.00 94.62 111 VAL A CA 1
ATOM 907 C C . VAL A 1 111 ? 37.753 12.355 -59.471 1.00 94.62 111 VAL A C 1
ATOM 909 O O . VAL A 1 111 ? 38.321 12.951 -60.382 1.00 94.62 111 VAL A O 1
ATOM 912 N N . LYS A 1 112 ? 36.986 11.281 -59.685 1.00 93.62 112 LYS A N 1
ATOM 913 C CA . LYS A 1 112 ? 36.835 10.668 -61.007 1.00 93.62 112 LYS A CA 1
ATOM 914 C C . LYS A 1 112 ? 36.250 11.635 -62.041 1.00 93.62 112 LYS A C 1
ATOM 916 O O . LYS A 1 112 ? 36.684 11.633 -63.184 1.00 93.62 112 LYS A O 1
ATOM 921 N N . ILE A 1 113 ? 35.271 12.459 -61.662 1.00 93.88 113 ILE A N 1
ATOM 922 C CA . ILE A 1 113 ? 34.678 13.457 -62.569 1.00 93.88 113 ILE A CA 1
ATOM 923 C C . ILE A 1 113 ? 35.686 14.558 -62.925 1.00 93.88 113 ILE A C 1
ATOM 925 O O . ILE A 1 113 ? 35.691 15.024 -64.062 1.00 93.88 113 ILE A O 1
ATOM 929 N N . VAL A 1 114 ? 36.528 14.974 -61.974 1.00 92.94 114 VAL A N 1
ATOM 930 C CA . VAL A 1 114 ? 37.567 15.987 -62.209 1.00 92.94 114 VAL A CA 1
ATOM 931 C C . VAL A 1 114 ? 38.678 15.451 -63.112 1.00 92.94 114 VAL A C 1
ATOM 933 O O . VAL A 1 114 ? 39.097 16.167 -64.008 1.00 92.94 114 VAL A O 1
ATOM 936 N N . GLU A 1 115 ? 39.114 14.202 -62.936 1.00 89.19 115 GLU A N 1
ATOM 937 C CA . GLU A 1 115 ? 40.145 13.580 -63.788 1.00 89.19 115 GLU A CA 1
ATOM 938 C C . GLU A 1 115 ? 39.697 13.344 -65.241 1.00 89.19 115 GLU A C 1
ATOM 940 O O . GLU A 1 115 ? 40.539 13.191 -66.121 1.00 89.19 115 GLU A O 1
ATOM 945 N N . GLN A 1 116 ? 38.387 13.282 -65.509 1.00 81.31 116 GLN A N 1
ATOM 946 C CA . GLN A 1 116 ? 37.844 13.091 -66.863 1.00 81.31 116 GLN A CA 1
ATOM 947 C C . GLN A 1 116 ? 37.571 14.403 -67.624 1.00 81.31 116 GLN A C 1
ATOM 949 O O . GLN A 1 116 ? 37.079 14.348 -68.753 1.00 81.31 116 GLN A O 1
ATOM 954 N N . LYS A 1 117 ? 37.858 15.564 -67.024 1.00 65.75 117 LYS A N 1
ATOM 955 C CA . LYS A 1 117 ? 37.782 16.887 -67.661 1.00 65.75 117 LYS A CA 1
ATOM 956 C C . LYS A 1 117 ? 39.162 17.390 -68.056 1.00 65.75 117 LYS A C 1
ATOM 958 O O . LYS A 1 117 ? 39.231 18.028 -69.128 1.00 65.75 117 LYS A O 1
#

Sequence (117 aa):
MSSVLKLYTALEEKLGKETAKVITEAIEELTKEKKSELKTELKEELAKELATKQDIYELKLEIEGVKSEIEKVRKDLERKIEETKTEILKWFIGLFISLVIFLIGWSWTLVKIVEQK

Secondary structure (DSSP, 8-state):
--HHHHHHHHHHHHH-HHHHHHHHHHHHHHHHHHHHHHHHHHHHHHHHHHHHHHHHHHHHHHHHHHHHHHHHHHHHHHHHHHHHHHHHHHHHHHHHHHHHHHHHHHHHHHHHHHHT-

Foldseek 3Di:
DDPLVVQLVVCCVPPNNVVSVVVSVVVVVVVVVVVVVVVVVVVVVVVVVVVVVVVVVVVVVVVVVVVVVVVVVVVVVVVVVVVVVVVVVVVVVVVVVVVVVVVVVVVVVVVVVVVVD